Protein AF-A0A3C1KM25-F1 (afdb_monomer)

Foldseek 3Di:
DFWKKAACDDDVVVPHHQGFIWGFDADPVRQTWTWGDDVPGTDTDHPVPGDDMDTPPDDQLVSCVPAADQEDEAEDDADADLPLALVSVVSRVVSHDHYYHYHYDPVNVVVSDVHHDDDDDCVVVVVVVD

Organism: NCBI:txid287487

Secondary structure (DSSP, 8-state):
--EEEEE-S-BGGGTB-TT-EEEEEE-TT--EEEEEEETTEEEEE-GGG--SEEE-SS--GGGGTT--EEEEEEEPPSS--TT--HHHHHHHHTTEEEEEEEE--HHHHHHHHH-------SHHHHTT--

Nearest PDB structures (foldseek):
  8b1t-assembly1_D  TM=8.997E-01  e=4.710E-14  Escherichia coli
  6t2v-assembly1_D  TM=9.126E-01  e=2.377E-12  Escherichia coli
  5mbv-assembly1_D  TM=8.700E-01  e=5.560E-12  Escherichia coli
  3e1s-assembly1_A  TM=6.830E-01  e=1.146E-07  Deinococcus radiodurans
  3gpl-assembly2_B  TM=6.775E-01  e=1.489E-07  Deinococcus radiodurans R1 = ATCC 13939 = DSM 20539

Sequence (130 aa):
RGKPIMITRNHHDLGLYNGDVGLLWPDDDGQLLAWFPVAGGFRPMAPGRLPEHELVYAMTIHKTQGSEFDRVALMLPEQASAGMTRELLYTAITRARDALEVVASESVWSAAVAQRVQRDSGLATLLQLE

pLDDT: mean 92.73, std 5.74, range [52.94, 98.31]

Solvent-accessible surface area (backbone atoms only — not comparable to full-atom values): 7835 Å² total; per-residue (Å²): 116,80,46,42,33,26,28,71,41,70,36,74,96,75,74,42,44,57,58,44,59,29,37,30,39,55,52,98,88,62,54,66,24,33,35,30,77,48,97,94,52,67,48,74,37,56,64,92,73,58,66,57,63,45,78,49,92,70,79,57,66,78,67,42,70,95,51,74,36,60,64,39,78,47,79,53,62,93,62,74,51,96,80,47,20,32,65,55,51,51,52,51,58,69,24,28,73,76,39,76,47,80,50,63,50,72,67,34,51,53,50,19,60,71,32,71,84,83,78,94,64,68,60,70,61,56,70,70,76,112

Structure (mmCIF, N/CA/C/O backbone):
data_AF-A0A3C1KM25-F1
#
_entry.id   AF-A0A3C1KM25-F1
#
loop_
_atom_site.group_PDB
_atom_site.id
_atom_site.type_symbol
_atom_site.label_atom_id
_atom_site.label_alt_id
_atom_site.label_comp_id
_atom_site.label_asym_id
_atom_site.label_entity_id
_atom_site.label_seq_id
_atom_site.pdbx_PDB_ins_code
_atom_site.Cartn_x
_atom_site.Cartn_y
_atom_site.Cartn_z
_atom_site.occupancy
_atom_site.B_iso_or_equiv
_atom_site.auth_seq_id
_atom_site.auth_comp_id
_atom_site.auth_asym_id
_atom_site.auth_atom_id
_atom_site.pdbx_PDB_model_num
ATOM 1 N N . ARG A 1 1 ? 13.019 -13.483 -10.994 1.00 87.38 1 ARG A N 1
ATOM 2 C CA . ARG A 1 1 ? 11.864 -13.252 -11.890 1.00 87.38 1 ARG A CA 1
ATOM 3 C C . ARG A 1 1 ? 10.589 -13.211 -11.058 1.00 87.38 1 ARG A C 1
ATOM 5 O O . ARG A 1 1 ? 10.506 -13.984 -10.112 1.00 87.38 1 ARG A O 1
ATOM 12 N N . GLY A 1 2 ? 9.653 -12.321 -11.389 1.00 91.69 2 GLY A N 1
ATOM 13 C CA . GLY A 1 2 ? 8.329 -12.224 -10.762 1.00 91.69 2 GLY A CA 1
ATOM 14 C C . GLY A 1 2 ? 8.314 -11.593 -9.369 1.00 91.69 2 GLY A C 1
ATOM 15 O O . GLY A 1 2 ? 7.321 -11.714 -8.669 1.00 91.69 2 GLY A O 1
ATOM 16 N N . LYS A 1 3 ? 9.412 -10.956 -8.946 1.00 95.38 3 LYS A N 1
ATOM 17 C CA . LYS A 1 3 ? 9.511 -10.363 -7.609 1.00 95.38 3 LYS A CA 1
ATOM 18 C C . LYS A 1 3 ? 9.053 -8.900 -7.669 1.00 95.38 3 LYS A C 1
ATOM 20 O O . LYS A 1 3 ? 9.709 -8.138 -8.385 1.00 95.38 3 LYS A O 1
ATOM 25 N N . PRO A 1 4 ? 7.979 -8.506 -6.965 1.00 95.50 4 PRO A N 1
ATOM 26 C CA . PRO A 1 4 ? 7.619 -7.106 -6.822 1.00 95.50 4 PRO A CA 1
ATOM 27 C C . PRO A 1 4 ? 8.616 -6.426 -5.884 1.00 95.50 4 PRO A C 1
ATOM 29 O O . PRO A 1 4 ? 9.011 -6.998 -4.861 1.00 95.50 4 PRO A O 1
ATOM 32 N N . ILE A 1 5 ? 9.024 -5.214 -6.238 1.00 95.56 5 ILE A N 1
ATOM 33 C CA . ILE A 1 5 ? 9.910 -4.374 -5.436 1.00 95.56 5 ILE A CA 1
ATOM 34 C C . ILE A 1 5 ? 9.267 -3.014 -5.194 1.00 95.56 5 ILE A C 1
ATOM 36 O O . ILE A 1 5 ? 8.547 -2.516 -6.056 1.00 95.56 5 ILE A O 1
ATOM 40 N N . MET A 1 6 ? 9.547 -2.415 -4.043 1.00 93.56 6 MET A N 1
ATOM 41 C CA . MET A 1 6 ? 9.167 -1.042 -3.725 1.00 93.56 6 MET A CA 1
ATOM 42 C C . MET A 1 6 ? 10.415 -0.230 -3.422 1.00 93.56 6 MET A C 1
ATOM 44 O O . MET A 1 6 ? 11.288 -0.690 -2.683 1.00 93.56 6 MET A O 1
ATOM 48 N N . ILE A 1 7 ? 10.487 0.979 -3.964 1.00 93.81 7 ILE A N 1
ATOM 49 C CA . ILE A 1 7 ? 11.534 1.936 -3.623 1.00 93.81 7 ILE A CA 1
ATOM 50 C C . ILE A 1 7 ? 11.270 2.495 -2.224 1.00 93.81 7 ILE A C 1
ATOM 52 O O . ILE A 1 7 ? 10.170 2.964 -1.941 1.00 93.81 7 ILE A O 1
ATOM 56 N N . THR A 1 8 ? 12.277 2.468 -1.352 1.00 91.38 8 THR A N 1
ATOM 57 C CA . THR A 1 8 ? 12.169 2.957 0.036 1.00 91.38 8 THR A CA 1
ATOM 58 C C . THR A 1 8 ? 12.800 4.334 0.228 1.00 91.38 8 THR A C 1
ATOM 60 O O . THR A 1 8 ? 12.631 4.960 1.277 1.00 91.38 8 THR A O 1
ATOM 63 N N . ARG A 1 9 ? 13.506 4.843 -0.790 1.00 89.69 9 ARG A N 1
ATOM 64 C CA . ARG A 1 9 ? 14.169 6.148 -0.757 1.00 89.69 9 ARG A CA 1
ATOM 65 C C . ARG A 1 9 ? 14.096 6.857 -2.106 1.00 89.69 9 ARG A C 1
ATOM 67 O O . ARG A 1 9 ? 14.439 6.284 -3.134 1.00 89.69 9 ARG A O 1
ATOM 74 N N . ASN A 1 10 ? 13.719 8.136 -2.074 1.00 90.50 10 ASN A N 1
ATOM 75 C CA . ASN A 1 10 ? 13.679 8.989 -3.262 1.00 90.50 10 ASN A CA 1
ATOM 76 C C . ASN A 1 10 ? 15.042 9.033 -3.965 1.00 90.50 10 ASN A C 1
ATOM 78 O O . ASN A 1 10 ? 16.075 9.248 -3.326 1.00 90.50 10 ASN A O 1
ATOM 82 N N . HIS A 1 11 ? 15.020 8.910 -5.288 1.00 92.94 11 HIS A N 1
ATOM 83 C CA . HIS A 1 11 ? 16.172 9.082 -6.158 1.00 92.94 11 HIS A CA 1
ATOM 84 C C . HIS A 1 11 ? 15.775 9.914 -7.384 1.00 92.94 11 HIS A C 1
ATOM 86 O O . HIS A 1 11 ? 15.371 9.394 -8.427 1.00 92.94 11 HIS A O 1
ATOM 92 N N . HIS A 1 12 ? 15.915 11.232 -7.254 1.00 90.94 12 HIS A N 1
ATOM 93 C CA . HIS A 1 12 ? 15.411 12.210 -8.221 1.00 90.94 12 HIS A CA 1
ATOM 94 C C . HIS A 1 12 ? 15.995 12.047 -9.629 1.00 90.94 12 HIS A C 1
ATOM 96 O O . HIS A 1 12 ? 15.237 12.097 -10.592 1.00 90.94 12 HIS A O 1
ATOM 102 N N . ASP A 1 13 ? 17.290 11.744 -9.762 1.00 92.81 13 ASP A N 1
ATOM 103 C CA . ASP A 1 13 ? 17.933 11.583 -11.081 1.00 92.81 13 ASP A CA 1
ATOM 104 C C . ASP A 1 13 ? 17.361 10.414 -11.895 1.00 92.81 13 ASP A C 1
ATOM 106 O O . ASP A 1 13 ? 17.441 10.388 -13.121 1.00 92.81 13 ASP A O 1
ATOM 110 N N . LEU A 1 14 ? 16.780 9.428 -11.206 1.00 90.38 14 LEU A N 1
ATOM 111 C CA . LEU A 1 14 ? 16.141 8.270 -11.824 1.00 90.38 14 LEU A CA 1
ATOM 112 C C . LEU A 1 14 ? 14.625 8.471 -11.941 1.00 90.38 14 LEU A C 1
ATOM 114 O O . LEU A 1 14 ? 13.947 7.649 -12.556 1.00 90.38 14 LEU A O 1
ATOM 118 N N . GLY A 1 15 ? 14.081 9.558 -11.384 1.00 91.81 15 GLY A N 1
ATOM 119 C CA . GLY A 1 15 ? 12.643 9.779 -11.263 1.00 91.81 15 GLY A CA 1
ATOM 120 C C . GLY A 1 15 ? 11.965 8.607 -10.561 1.00 91.81 15 GLY A C 1
ATOM 121 O O . GLY A 1 15 ? 10.997 8.073 -11.096 1.00 91.81 15 GLY A O 1
ATOM 122 N N . LEU A 1 16 ? 12.560 8.138 -9.461 1.00 92.25 16 LEU A N 1
ATOM 123 C CA . LEU A 1 16 ? 12.005 7.109 -8.587 1.00 92.25 16 LEU A CA 1
ATOM 124 C C . LEU A 1 16 ? 11.762 7.708 -7.205 1.00 92.25 16 LEU A C 1
ATOM 126 O O . LEU A 1 16 ? 12.635 8.385 -6.651 1.00 92.25 16 LEU A O 1
ATOM 130 N N . TYR A 1 17 ? 10.595 7.436 -6.645 1.00 89.88 17 TYR A N 1
ATOM 131 C CA . TYR A 1 17 ? 10.135 7.987 -5.379 1.00 89.88 17 TYR A CA 1
ATOM 132 C C . TYR A 1 17 ? 9.818 6.874 -4.386 1.00 89.88 17 TYR A C 1
ATOM 134 O O . TYR A 1 17 ? 9.534 5.737 -4.751 1.00 89.88 17 TYR A O 1
ATOM 142 N N . ASN A 1 18 ? 9.896 7.203 -3.101 1.00 89.38 18 ASN A N 1
ATOM 143 C CA . ASN A 1 18 ? 9.506 6.309 -2.025 1.00 89.38 18 ASN A CA 1
ATOM 144 C C . ASN A 1 18 ? 8.034 5.905 -2.203 1.00 89.38 18 ASN A C 1
ATOM 146 O O . ASN A 1 18 ? 7.167 6.776 -2.278 1.00 89.38 18 ASN A O 1
ATOM 150 N N . GLY A 1 19 ? 7.783 4.600 -2.284 1.00 86.81 19 GLY A N 1
ATOM 151 C CA . GLY A 1 19 ? 6.472 4.027 -2.589 1.00 86.81 19 GLY A CA 1
ATOM 152 C C . GLY A 1 19 ? 6.304 3.551 -4.035 1.00 86.81 19 GLY A C 1
ATOM 153 O O . GLY A 1 19 ? 5.375 2.791 -4.298 1.00 86.81 19 GLY A O 1
ATOM 154 N N . ASP A 1 20 ? 7.204 3.906 -4.962 1.00 90.12 20 ASP A N 1
ATOM 155 C CA . ASP A 1 20 ? 7.127 3.412 -6.341 1.00 90.12 20 ASP A CA 1
ATOM 156 C C . ASP A 1 20 ? 7.304 1.890 -6.379 1.00 90.12 20 ASP A C 1
ATOM 158 O O . ASP A 1 20 ? 8.304 1.348 -5.894 1.00 90.12 20 ASP A O 1
ATOM 162 N N . VAL A 1 21 ? 6.339 1.205 -6.996 1.00 92.31 21 VAL A N 1
ATOM 163 C CA . VAL A 1 21 ? 6.326 -0.254 -7.137 1.00 92.31 21 VAL A CA 1
ATOM 164 C C . VAL A 1 21 ? 6.758 -0.653 -8.545 1.00 92.31 21 VAL A C 1
ATOM 166 O O . VAL A 1 21 ? 6.243 -0.146 -9.542 1.00 92.31 21 VAL A O 1
ATOM 169 N N . GLY A 1 22 ? 7.690 -1.600 -8.625 1.00 94.12 22 GLY A N 1
ATOM 170 C CA . GLY A 1 22 ? 8.154 -2.201 -9.871 1.00 94.12 22 GLY A CA 1
ATOM 171 C C . GLY A 1 22 ? 8.173 -3.727 -9.816 1.00 94.12 22 GLY A C 1
ATOM 172 O O . GLY A 1 22 ? 8.036 -4.336 -8.753 1.00 94.12 22 GLY A O 1
ATOM 173 N N . LEU A 1 23 ? 8.370 -4.363 -10.971 1.00 96.56 23 LEU A N 1
ATOM 174 C CA . LEU A 1 23 ? 8.457 -5.820 -11.097 1.00 96.56 23 LEU A CA 1
ATOM 175 C C . LEU A 1 23 ? 9.810 -6.240 -11.672 1.00 96.56 23 LEU A C 1
ATOM 177 O O . LEU A 1 23 ? 10.213 -5.773 -12.733 1.00 96.56 23 LEU A O 1
ATOM 181 N N . LEU A 1 24 ? 10.495 -7.173 -11.009 1.00 97.31 24 LEU A N 1
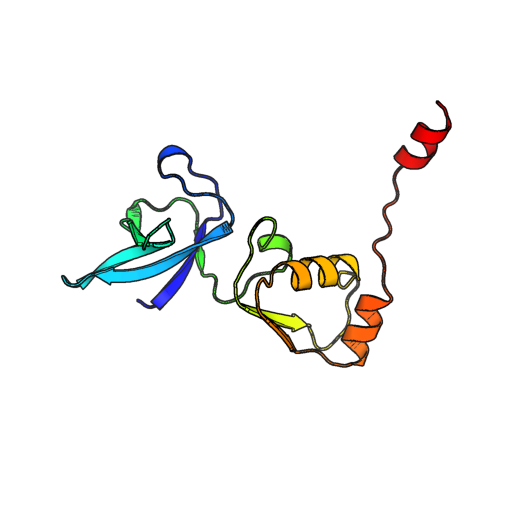ATOM 182 C CA . LEU A 1 24 ? 11.702 -7.795 -11.553 1.00 97.31 24 LEU A CA 1
ATOM 183 C C . LEU A 1 24 ? 11.341 -8.883 -12.568 1.00 97.31 24 LEU A C 1
ATOM 185 O O . LEU A 1 24 ? 10.915 -9.986 -12.190 1.00 97.31 24 LEU A O 1
ATOM 189 N N . TRP A 1 25 ? 11.572 -8.612 -13.848 1.00 97.25 25 TRP A N 1
ATOM 190 C CA . TRP A 1 25 ? 11.198 -9.486 -14.957 1.00 97.25 25 TRP A CA 1
ATOM 191 C C . TRP A 1 25 ? 12.263 -9.474 -16.068 1.00 97.25 25 TRP A C 1
ATOM 193 O O . TRP A 1 25 ? 12.813 -8.409 -16.347 1.00 97.25 25 TRP A O 1
ATOM 203 N N . PRO A 1 26 ? 12.613 -10.634 -16.657 1.00 96.69 26 PRO A N 1
ATOM 204 C CA . PRO A 1 26 ? 13.531 -10.667 -17.789 1.00 96.69 26 PRO A CA 1
ATOM 205 C C . PRO A 1 26 ? 12.899 -10.026 -19.027 1.00 96.69 26 PRO A C 1
ATOM 207 O O . PRO A 1 26 ? 11.698 -10.190 -19.239 1.00 96.69 26 PRO A O 1
ATOM 210 N N . ASP A 1 27 ? 13.689 -9.315 -19.820 1.00 95.69 27 ASP A N 1
ATOM 211 C CA . ASP A 1 27 ? 13.294 -8.918 -21.173 1.00 95.69 27 ASP A CA 1
ATOM 212 C C . ASP A 1 27 ? 13.330 -10.108 -22.152 1.00 95.69 27 ASP A C 1
ATOM 214 O O . ASP A 1 27 ? 13.534 -11.261 -21.751 1.00 95.69 27 ASP A O 1
ATOM 218 N N . ASP A 1 28 ? 13.105 -9.823 -23.435 1.00 95.56 28 ASP A N 1
ATOM 219 C CA . ASP A 1 28 ? 13.056 -10.827 -24.501 1.00 95.56 28 ASP A CA 1
ATOM 220 C C . ASP A 1 28 ? 14.407 -11.540 -24.712 1.00 95.56 28 ASP A C 1
ATOM 222 O O . ASP A 1 28 ? 14.429 -12.708 -25.103 1.00 95.56 28 ASP A O 1
ATOM 226 N N . ASP A 1 29 ? 15.521 -10.884 -24.367 1.00 96.00 29 ASP A N 1
ATOM 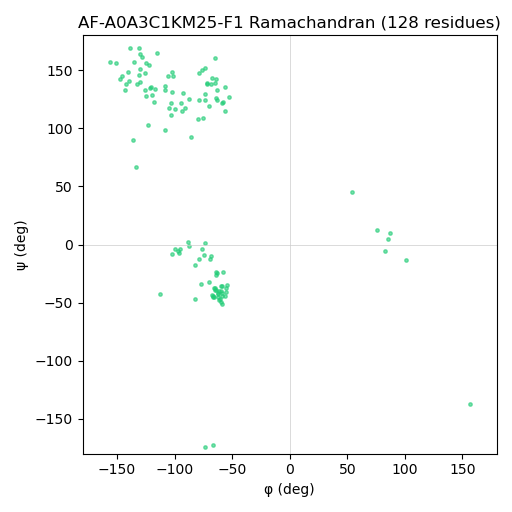227 C CA . ASP A 1 29 ? 16.881 -11.438 -24.420 1.00 96.00 29 ASP A CA 1
ATOM 228 C C . ASP A 1 29 ? 17.268 -12.191 -23.127 1.00 96.00 29 ASP A C 1
ATOM 230 O O . ASP A 1 29 ? 18.356 -12.765 -23.014 1.00 96.00 29 ASP A O 1
ATOM 234 N N . GLY A 1 30 ? 16.376 -12.227 -22.132 1.00 94.69 30 GLY A N 1
ATOM 235 C CA . GLY A 1 30 ? 16.581 -12.908 -20.855 1.00 94.69 30 GLY A CA 1
ATOM 236 C C . GLY A 1 30 ? 17.314 -12.075 -19.797 1.00 94.69 30 GLY A C 1
ATOM 237 O O . GLY A 1 30 ? 17.582 -12.584 -18.699 1.00 94.69 30 GLY A O 1
ATOM 238 N N . GLN A 1 31 ? 17.617 -10.804 -20.067 1.00 95.88 31 GLN A N 1
ATOM 239 C CA . GLN A 1 31 ? 18.253 -9.904 -19.113 1.00 95.88 31 GLN A CA 1
ATOM 240 C C . GLN A 1 31 ? 17.251 -9.472 -18.039 1.00 95.88 31 GLN A C 1
ATOM 242 O O . GLN A 1 31 ? 16.195 -8.915 -18.318 1.00 95.88 31 GLN A O 1
ATOM 247 N N . LEU A 1 32 ? 17.587 -9.705 -16.765 1.00 96.38 32 LEU A N 1
ATOM 248 C CA . LEU A 1 32 ? 16.724 -9.308 -15.653 1.00 96.38 32 LEU A CA 1
ATOM 249 C C . LEU A 1 32 ? 16.700 -7.783 -15.493 1.00 96.38 32 LEU A C 1
ATOM 251 O O . LEU A 1 32 ? 17.722 -7.181 -15.159 1.00 96.38 32 LEU A O 1
ATOM 255 N N . LEU A 1 33 ? 15.514 -7.190 -15.629 1.00 97.69 33 LEU A N 1
ATOM 256 C CA . LEU A 1 33 ? 15.272 -5.759 -15.460 1.00 97.69 33 LEU A CA 1
ATOM 257 C C . LEU A 1 33 ? 14.175 -5.514 -14.416 1.00 97.69 33 LEU A C 1
ATOM 259 O O . LEU A 1 33 ? 13.344 -6.379 -14.132 1.00 97.69 33 LEU A O 1
ATOM 263 N N . ALA A 1 34 ? 14.194 -4.330 -13.816 1.00 97.31 34 ALA A N 1
ATOM 264 C CA . ALA A 1 34 ? 13.115 -3.800 -12.999 1.00 97.31 34 ALA A CA 1
ATOM 265 C C . ALA A 1 34 ? 12.212 -2.921 -13.861 1.00 97.31 34 ALA A C 1
ATOM 267 O O . ALA A 1 34 ? 12.677 -1.943 -14.441 1.00 97.31 34 ALA A O 1
ATOM 268 N N . TRP A 1 35 ? 10.934 -3.269 -13.936 1.00 97.12 35 TRP A N 1
ATOM 269 C CA . TRP A 1 35 ? 9.945 -2.581 -14.757 1.00 97.12 35 TRP A CA 1
ATOM 270 C C . TRP A 1 35 ? 9.051 -1.724 -13.871 1.00 97.12 35 TRP A C 1
ATOM 272 O O . TRP A 1 35 ? 8.344 -2.261 -13.017 1.00 97.12 35 TRP A O 1
ATOM 282 N N . PHE A 1 36 ? 9.082 -0.408 -14.078 1.00 95.06 36 PHE A N 1
ATOM 283 C CA . PHE A 1 36 ? 8.230 0.550 -13.368 1.00 95.06 36 PHE A CA 1
ATOM 284 C C . PHE A 1 36 ? 7.154 1.104 -14.302 1.00 95.06 36 PHE A C 1
ATOM 286 O O . PHE A 1 36 ? 7.481 1.433 -15.446 1.00 95.06 36 PHE A O 1
ATOM 293 N N . PRO A 1 37 ? 5.894 1.224 -13.855 1.00 91.50 37 PRO A N 1
ATOM 294 C CA . PRO A 1 37 ? 4.833 1.800 -14.670 1.00 91.50 37 PRO A CA 1
ATOM 295 C C . PRO A 1 37 ? 5.114 3.280 -14.961 1.00 91.50 37 PRO A C 1
ATOM 297 O O . PRO A 1 37 ? 5.549 4.033 -14.092 1.00 91.50 37 PRO A O 1
ATOM 300 N N . VAL A 1 38 ? 4.854 3.696 -16.196 1.00 90.31 38 VAL A N 1
ATOM 301 C CA . VAL A 1 38 ? 4.910 5.091 -16.654 1.00 90.31 38 VAL A CA 1
ATOM 302 C C . VAL A 1 38 ? 3.718 5.364 -17.571 1.00 90.31 38 VAL A C 1
ATOM 304 O O . VAL A 1 38 ? 3.027 4.440 -18.003 1.00 90.31 38 VAL A O 1
ATOM 307 N N . ALA A 1 39 ? 3.471 6.632 -17.903 1.00 88.56 39 ALA A N 1
ATOM 308 C CA . ALA A 1 39 ? 2.450 6.973 -18.888 1.00 88.56 39 ALA A CA 1
ATOM 309 C C . ALA A 1 39 ? 2.736 6.246 -20.218 1.00 88.56 39 ALA A C 1
ATOM 311 O O . ALA A 1 39 ? 3.756 6.491 -20.859 1.00 88.56 39 ALA A O 1
ATOM 312 N N . GLY A 1 40 ? 1.840 5.337 -20.612 1.00 89.38 40 GLY A N 1
ATOM 313 C CA . GLY A 1 40 ? 1.940 4.590 -21.869 1.00 89.38 40 GLY A CA 1
ATOM 314 C C . GLY A 1 40 ? 2.756 3.293 -21.826 1.00 89.38 40 GLY A C 1
ATOM 315 O O . GLY A 1 40 ? 3.005 2.730 -22.889 1.00 89.38 40 GLY A O 1
ATOM 316 N N . GLY A 1 41 ? 3.159 2.786 -20.653 1.00 93.50 41 GLY A N 1
ATOM 317 C CA . GLY A 1 41 ? 3.799 1.468 -20.563 1.00 93.50 41 GLY A CA 1
ATOM 318 C C . GLY A 1 41 ? 4.680 1.282 -19.334 1.00 93.50 41 GLY A C 1
ATOM 319 O O . GLY A 1 41 ? 4.315 1.667 -18.225 1.00 93.50 41 GLY A O 1
ATOM 320 N N . PHE A 1 42 ? 5.853 0.680 -19.540 1.00 94.88 42 PHE A N 1
ATOM 321 C CA . PHE A 1 42 ? 6.813 0.388 -18.480 1.00 94.88 42 PHE A CA 1
ATOM 322 C C . PHE A 1 42 ? 8.209 0.881 -18.849 1.00 94.88 42 PHE A C 1
ATOM 324 O O . PHE A 1 42 ? 8.661 0.727 -19.983 1.00 94.88 42 PHE A O 1
ATOM 331 N N . ARG A 1 43 ? 8.910 1.444 -17.866 1.00 95.12 43 ARG A N 1
ATOM 332 C CA . ARG A 1 43 ? 10.305 1.869 -17.980 1.00 95.12 43 ARG A CA 1
ATOM 333 C C . ARG A 1 43 ? 11.212 0.801 -17.356 1.00 95.12 43 ARG A C 1
ATOM 335 O O . ARG A 1 43 ? 11.102 0.581 -16.146 1.00 95.12 43 ARG A O 1
ATOM 342 N N . PRO A 1 44 ? 12.100 0.155 -18.133 1.00 96.38 44 PRO A N 1
ATOM 343 C CA . PRO A 1 44 ? 13.049 -0.806 -17.594 1.00 96.38 44 PRO A CA 1
ATOM 344 C C . PRO A 1 44 ? 14.240 -0.116 -16.920 1.00 96.38 44 PRO A C 1
ATOM 346 O O . PRO A 1 44 ? 14.721 0.929 -17.363 1.00 96.38 44 PRO A O 1
ATOM 349 N N . MET A 1 45 ? 14.772 -0.749 -15.879 1.00 95.56 45 MET A N 1
ATOM 350 C CA . MET A 1 45 ? 16.018 -0.373 -15.220 1.00 95.56 45 MET A CA 1
ATOM 351 C C . MET A 1 45 ? 16.845 -1.602 -14.857 1.00 95.56 45 MET A C 1
ATOM 353 O O . MET A 1 45 ? 16.325 -2.604 -14.373 1.00 95.56 45 MET A O 1
ATOM 357 N N . ALA A 1 46 ? 18.163 -1.501 -15.025 1.00 95.31 46 ALA A N 1
ATOM 358 C CA . ALA A 1 46 ? 19.079 -2.522 -14.535 1.00 95.31 46 ALA A CA 1
ATOM 359 C C . ALA A 1 46 ? 19.003 -2.606 -12.995 1.00 95.31 46 ALA A C 1
ATOM 361 O O . ALA A 1 46 ? 19.104 -1.561 -12.343 1.00 95.31 46 ALA A O 1
ATOM 362 N N . PRO A 1 47 ? 18.903 -3.807 -12.390 1.00 94.56 47 PRO A N 1
ATOM 363 C CA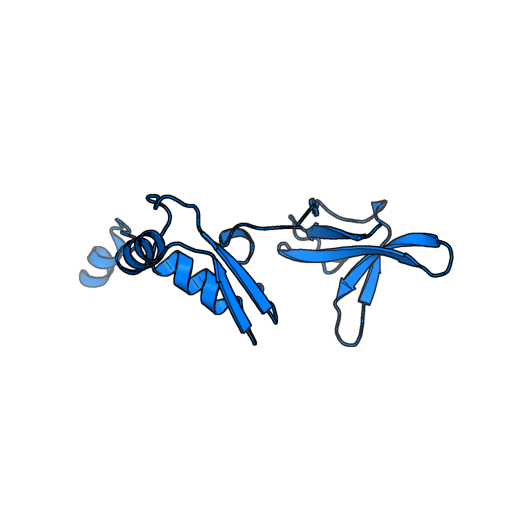 . PRO A 1 47 ? 18.797 -3.956 -10.938 1.00 94.56 47 PRO A CA 1
ATOM 364 C C . PRO A 1 47 ? 19.926 -3.273 -10.155 1.00 94.56 47 PRO A C 1
ATOM 366 O O . PRO A 1 47 ? 19.682 -2.697 -9.102 1.00 94.56 47 PRO A O 1
ATOM 369 N N . GLY A 1 48 ? 21.149 -3.256 -10.699 1.00 94.19 48 GLY A N 1
ATOM 370 C CA . GLY A 1 48 ? 22.298 -2.583 -10.078 1.00 94.19 48 GLY A CA 1
ATOM 371 C C . GLY A 1 48 ? 22.216 -1.051 -10.042 1.00 94.19 48 GLY A C 1
ATOM 372 O O . GLY A 1 48 ? 23.044 -0.424 -9.393 1.00 94.19 48 GLY A O 1
ATOM 373 N N . ARG A 1 49 ? 21.245 -0.438 -10.733 1.00 94.00 49 ARG A N 1
ATOM 374 C CA . ARG A 1 49 ? 20.987 1.013 -10.705 1.00 94.00 49 ARG A CA 1
ATOM 375 C C . ARG A 1 49 ? 19.841 1.396 -9.773 1.00 94.00 49 ARG A C 1
ATOM 377 O O . ARG A 1 49 ? 19.533 2.579 -9.669 1.00 94.00 49 ARG A O 1
ATOM 384 N N . LEU A 1 50 ? 19.162 0.424 -9.169 1.00 94.62 50 LEU A N 1
ATOM 385 C CA . LEU A 1 50 ? 18.049 0.716 -8.277 1.00 94.62 50 LEU A CA 1
ATOM 386 C C . LEU A 1 50 ? 18.567 1.400 -7.005 1.00 94.62 50 LEU A C 1
ATOM 388 O O . LEU A 1 50 ? 19.579 0.955 -6.457 1.00 94.62 50 LEU A O 1
ATOM 392 N N . PRO A 1 51 ? 17.876 2.441 -6.509 1.00 94.00 51 PRO A N 1
ATOM 393 C CA . PRO A 1 51 ? 18.124 2.959 -5.170 1.00 94.00 51 PRO A CA 1
ATOM 394 C C . PRO A 1 51 ? 17.710 1.923 -4.113 1.00 94.00 51 PRO A C 1
ATOM 396 O O . PRO A 1 51 ? 17.371 0.782 -4.428 1.00 94.00 51 PRO A O 1
ATOM 399 N N . GLU A 1 52 ? 17.736 2.316 -2.842 1.00 94.88 52 GLU A N 1
ATOM 400 C CA . GLU A 1 52 ? 17.261 1.470 -1.748 1.00 94.88 52 GLU A CA 1
ATOM 401 C C . GLU A 1 52 ? 15.830 0.970 -2.018 1.00 94.88 52 GLU A C 1
ATOM 403 O O . GLU A 1 52 ? 14.934 1.751 -2.358 1.00 94.88 52 GLU A O 1
ATOM 408 N N . HIS A 1 53 ? 15.648 -0.349 -1.937 1.00 94.62 53 HIS A N 1
ATOM 409 C CA . HIS A 1 53 ? 14.400 -1.019 -2.274 1.00 94.62 53 HIS A CA 1
ATOM 410 C C . HIS A 1 53 ? 14.223 -2.309 -1.472 1.00 94.62 53 HIS A C 1
ATOM 412 O O . HIS A 1 53 ? 15.192 -2.941 -1.045 1.00 94.62 53 HIS A O 1
ATOM 418 N N . GLU A 1 54 ? 12.972 -2.726 -1.312 1.00 94.69 54 GLU A N 1
ATOM 419 C CA . GLU A 1 54 ? 12.591 -3.962 -0.627 1.00 94.69 54 GLU A CA 1
ATOM 420 C C . GLU A 1 54 ? 11.617 -4.790 -1.474 1.00 94.69 54 GLU A C 1
ATOM 422 O O . GLU A 1 54 ? 11.015 -4.288 -2.423 1.00 94.69 54 GLU A O 1
ATOM 427 N N . LEU A 1 55 ? 11.450 -6.071 -1.135 1.00 95.31 55 LEU A N 1
ATOM 428 C CA . LEU A 1 55 ? 10.388 -6.896 -1.716 1.00 95.31 55 LEU A CA 1
ATOM 429 C C . LEU A 1 55 ? 9.025 -6.468 -1.168 1.00 95.31 55 LEU A C 1
ATOM 431 O O . LEU A 1 55 ? 8.892 -6.263 0.036 1.00 95.31 55 LEU A O 1
ATOM 435 N N . VAL A 1 56 ? 8.008 -6.412 -2.032 1.00 93.62 56 VAL A N 1
ATOM 436 C CA . VAL A 1 56 ? 6.689 -5.864 -1.670 1.00 93.62 56 VAL A CA 1
ATOM 437 C C . VAL A 1 56 ? 5.521 -6.754 -2.121 1.00 93.62 56 VAL A C 1
ATOM 439 O O . VAL A 1 56 ? 4.720 -6.413 -2.980 1.00 93.62 56 VAL A O 1
ATOM 442 N N . TYR A 1 57 ? 5.400 -7.949 -1.542 1.00 92.94 57 TYR A N 1
ATOM 443 C CA . TYR A 1 57 ? 4.202 -8.782 -1.767 1.00 92.94 57 TYR A CA 1
ATOM 444 C C . TYR A 1 57 ? 2.998 -8.300 -0.958 1.00 92.94 57 TYR A C 1
ATOM 446 O O . TYR A 1 57 ? 1.859 -8.393 -1.401 1.00 92.94 57 TYR A O 1
ATOM 454 N N . ALA A 1 58 ? 3.275 -7.785 0.234 1.00 92.88 58 ALA A N 1
ATOM 455 C CA . ALA A 1 58 ? 2.323 -7.146 1.116 1.00 92.88 58 ALA A CA 1
ATOM 456 C C . ALA A 1 58 ? 3.026 -5.950 1.752 1.00 92.88 58 ALA A C 1
ATOM 458 O O . ALA A 1 58 ? 4.238 -5.979 1.980 1.00 92.88 58 ALA A O 1
ATOM 459 N N . MET A 1 59 ? 2.268 -4.902 2.043 1.00 91.25 59 MET A N 1
ATOM 460 C CA . MET A 1 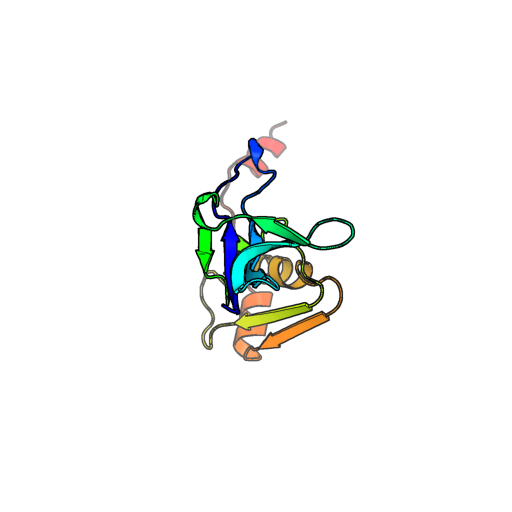59 ? 2.786 -3.706 2.689 1.00 91.25 59 MET A CA 1
ATOM 461 C C . MET A 1 59 ? 1.845 -3.253 3.792 1.00 91.25 59 MET A C 1
ATOM 463 O O . MET A 1 59 ? 0.658 -3.577 3.802 1.00 91.25 59 MET A O 1
ATOM 467 N N . THR A 1 60 ? 2.387 -2.505 4.745 1.00 92.06 60 THR A N 1
ATOM 468 C CA . THR A 1 60 ? 1.568 -1.887 5.782 1.00 92.06 60 THR A CA 1
ATOM 469 C C . THR A 1 60 ? 0.796 -0.714 5.189 1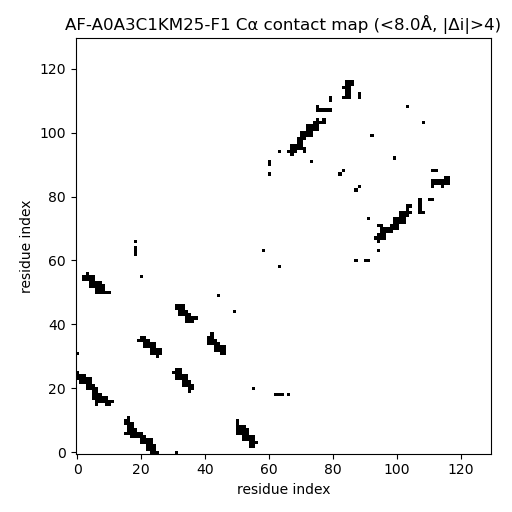.00 92.06 60 THR A C 1
ATOM 471 O O . THR A 1 60 ? 1.272 -0.049 4.271 1.00 92.06 60 THR A O 1
ATOM 474 N N . ILE A 1 61 ? -0.366 -0.398 5.761 1.00 92.50 61 ILE A N 1
ATOM 475 C CA . ILE A 1 61 ? -1.179 0.753 5.331 1.00 92.50 61 ILE A CA 1
ATOM 476 C C . ILE A 1 61 ? -0.350 2.049 5.375 1.00 92.50 61 ILE A C 1
ATOM 478 O O . ILE A 1 61 ? -0.421 2.860 4.462 1.00 92.50 61 ILE A O 1
ATOM 482 N N . HIS A 1 62 ? 0.531 2.211 6.364 1.00 86.69 62 HIS A N 1
ATOM 483 C CA . HIS A 1 62 ? 1.429 3.368 6.458 1.00 86.69 62 HIS A CA 1
ATOM 484 C C . HIS A 1 62 ? 2.376 3.516 5.256 1.00 86.69 62 HIS A C 1
ATOM 486 O O . HIS A 1 62 ? 2.639 4.634 4.826 1.00 86.69 62 HIS A O 1
ATOM 492 N N . LYS A 1 63 ? 2.860 2.407 4.681 1.00 85.62 63 LYS A N 1
ATOM 493 C CA . LYS A 1 63 ? 3.743 2.427 3.503 1.00 85.62 63 LYS A CA 1
ATOM 494 C C . LYS A 1 63 ? 3.008 2.771 2.198 1.00 85.62 63 LYS A C 1
ATOM 496 O O . LYS A 1 63 ? 3.658 3.042 1.202 1.00 85.62 63 LYS A O 1
ATOM 501 N N . THR A 1 64 ? 1.673 2.823 2.210 1.00 77.94 64 THR A N 1
ATOM 502 C CA . THR A 1 64 ? 0.854 3.202 1.041 1.00 77.94 64 THR A CA 1
ATOM 503 C C . THR A 1 64 ? 0.598 4.710 0.925 1.00 77.94 64 THR A C 1
ATOM 505 O O . THR A 1 64 ? -0.144 5.142 0.041 1.00 77.94 64 THR A O 1
ATOM 508 N N . GLN A 1 65 ? 1.147 5.533 1.826 1.00 74.38 65 GLN A N 1
ATOM 509 C CA . GLN A 1 65 ? 0.825 6.959 1.880 1.00 74.38 65 GLN A CA 1
ATOM 510 C C . GLN A 1 65 ? 1.158 7.658 0.552 1.00 74.38 65 GLN A C 1
ATOM 512 O O . GLN A 1 65 ? 2.295 7.646 0.097 1.00 74.38 65 GLN A O 1
ATOM 517 N N . GLY A 1 66 ? 0.149 8.279 -0.066 1.00 72.56 66 GLY A N 1
ATOM 518 C CA . GLY A 1 66 ? 0.289 8.962 -1.358 1.00 72.56 66 GLY A CA 1
ATOM 519 C C . GLY A 1 66 ? 0.193 8.052 -2.588 1.00 72.56 66 GLY A C 1
ATOM 520 O O . GLY A 1 66 ? 0.128 8.567 -3.697 1.00 72.56 66 GLY A O 1
ATOM 521 N N . SER A 1 67 ? 0.116 6.730 -2.409 1.00 82.06 67 SER A N 1
ATOM 522 C CA . SER A 1 67 ? -0.067 5.756 -3.495 1.00 82.06 67 SER A CA 1
ATOM 523 C C . SER A 1 67 ? -1.509 5.271 -3.581 1.00 82.06 67 SER A C 1
ATOM 525 O O . SER A 1 67 ? -2.160 5.090 -2.558 1.00 82.06 67 SER A O 1
ATOM 527 N N . GLU A 1 68 ? -2.009 5.010 -4.782 1.00 87.88 68 GLU A N 1
ATOM 528 C CA . GLU A 1 68 ? -3.325 4.405 -5.005 1.00 87.88 68 GLU A CA 1
ATOM 529 C C . GLU A 1 68 ? -3.203 3.222 -5.964 1.00 87.88 68 GLU A C 1
ATOM 531 O O . GLU A 1 68 ? -2.352 3.216 -6.860 1.00 87.88 68 GLU A O 1
ATOM 536 N N . PHE A 1 69 ? -4.097 2.251 -5.816 1.00 89.12 69 PHE A N 1
ATOM 537 C CA . PHE A 1 69 ? -4.116 1.014 -6.586 1.00 89.12 69 PHE A CA 1
ATOM 538 C C . PHE A 1 69 ? -5.521 0.768 -7.131 1.00 89.12 69 PHE A C 1
ATOM 540 O O . PHE A 1 69 ? -6.505 1.074 -6.461 1.00 89.12 69 PHE A O 1
ATOM 547 N N . ASP A 1 70 ? -5.630 0.180 -8.323 1.00 91.56 70 ASP A N 1
ATOM 548 C CA . ASP A 1 70 ? -6.937 -0.133 -8.922 1.00 91.56 70 ASP A CA 1
ATOM 549 C C . ASP A 1 70 ? -7.740 -1.065 -8.011 1.00 91.56 70 ASP A C 1
ATOM 551 O O . ASP A 1 70 ? -8.926 -0.857 -7.759 1.00 91.56 70 ASP A O 1
ATOM 555 N N . ARG A 1 71 ? -7.065 -2.067 -7.437 1.00 95.62 71 ARG A N 1
ATOM 556 C CA . ARG A 1 71 ? -7.664 -3.021 -6.504 1.00 95.62 71 ARG A CA 1
ATOM 557 C C . ARG A 1 71 ? -6.794 -3.212 -5.274 1.00 95.62 71 ARG A C 1
ATOM 559 O O . ARG A 1 71 ? -5.578 -3.350 -5.395 1.00 95.62 71 ARG A O 1
ATOM 566 N N . VAL A 1 72 ? -7.423 -3.270 -4.104 1.00 96.25 72 VAL A N 1
ATOM 567 C CA . VAL A 1 72 ? -6.754 -3.502 -2.817 1.00 96.25 72 VAL A CA 1
ATOM 568 C C . VAL A 1 72 ? -7.399 -4.686 -2.107 1.00 96.25 72 VAL A C 1
ATOM 570 O O . VAL A 1 72 ? -8.618 -4.744 -1.978 1.00 96.25 72 VAL A O 1
ATOM 573 N N . ALA A 1 73 ? -6.571 -5.597 -1.599 1.00 97.69 73 ALA A N 1
ATOM 574 C CA . ALA A 1 73 ? -6.973 -6.591 -0.611 1.00 97.69 73 ALA A CA 1
ATOM 575 C C . ALA A 1 73 ? -6.446 -6.153 0.763 1.00 97.69 73 ALA A C 1
ATOM 577 O O . ALA A 1 73 ? -5.236 -6.126 1.000 1.00 97.69 73 ALA A O 1
ATOM 578 N N . LEU A 1 74 ? -7.352 -5.770 1.660 1.00 97.12 74 LEU A N 1
ATOM 579 C CA . LEU A 1 74 ? -7.050 -5.360 3.024 1.00 97.12 74 LEU A CA 1
ATOM 580 C C . LEU A 1 74 ? -7.164 -6.562 3.959 1.00 97.12 74 LEU A C 1
ATOM 582 O O . LEU A 1 74 ? -8.255 -7.075 4.188 1.00 97.12 74 LEU A O 1
ATOM 586 N N . MET A 1 75 ? -6.042 -6.968 4.545 1.00 96.69 75 MET A N 1
ATOM 587 C CA . MET A 1 75 ? -5.998 -8.038 5.537 1.00 96.69 75 MET A CA 1
ATOM 588 C C . MET A 1 75 ? -5.843 -7.454 6.939 1.00 96.69 75 MET A C 1
ATOM 590 O O . MET A 1 75 ? -4.880 -6.733 7.213 1.00 96.69 75 MET A O 1
ATOM 594 N N . LEU A 1 76 ? -6.793 -7.761 7.821 1.00 95.50 76 LEU A N 1
ATOM 595 C CA . LEU A 1 76 ? -6.741 -7.391 9.232 1.00 95.50 76 LEU A CA 1
ATOM 596 C C . LEU A 1 76 ? -6.320 -8.600 10.084 1.00 95.50 76 LEU A C 1
ATOM 598 O O . LEU A 1 76 ? -6.63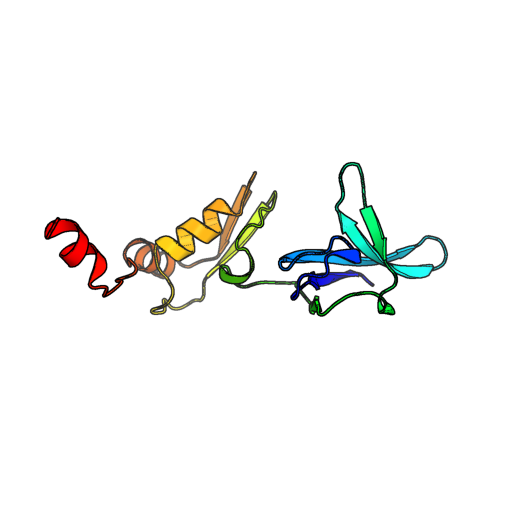3 -9.736 9.727 1.00 95.50 76 LEU A O 1
ATOM 602 N N . PRO A 1 77 ? -5.607 -8.382 11.203 1.00 93.75 77 PRO A N 1
ATOM 603 C CA . PRO A 1 77 ? -5.253 -9.464 12.116 1.00 93.75 77 PRO A CA 1
ATOM 604 C C . PRO A 1 77 ? -6.502 -10.073 12.767 1.00 93.75 77 PRO A C 1
ATOM 606 O O . PRO A 1 77 ? -7.547 -9.435 12.865 1.00 93.75 77 PRO A O 1
ATOM 609 N N . GLU A 1 78 ? -6.373 -11.295 13.285 1.00 92.81 78 GLU A N 1
ATOM 610 C CA . GLU A 1 78 ? -7.468 -11.987 13.985 1.00 92.81 78 GLU A CA 1
ATOM 611 C C . GLU A 1 78 ? -7.902 -11.286 15.281 1.00 92.81 78 GLU A C 1
ATOM 613 O O . GLU A 1 78 ? -9.033 -11.456 15.735 1.00 92.81 78 GLU A O 1
ATOM 618 N N . GLN A 1 79 ? -7.005 -10.497 15.879 1.00 92.19 79 GLN A N 1
ATOM 619 C CA . GLN A 1 79 ? -7.234 -9.772 17.124 1.00 92.19 79 GLN A CA 1
ATOM 620 C C . GLN A 1 79 ? -7.045 -8.272 16.906 1.00 92.19 79 GLN A C 1
ATOM 622 O O . GLN A 1 79 ? -6.059 -7.838 16.307 1.00 92.19 79 GLN A O 1
ATOM 627 N N . ALA A 1 80 ? -7.976 -7.476 17.434 1.00 86.25 80 ALA A N 1
ATOM 628 C CA . ALA A 1 80 ? -7.866 -6.026 17.406 1.00 86.25 80 ALA A CA 1
ATOM 629 C C . ALA A 1 80 ? -6.654 -5.570 18.235 1.00 86.25 80 ALA A C 1
ATOM 631 O O . ALA A 1 80 ? -6.357 -6.123 19.293 1.00 86.25 80 ALA A O 1
ATOM 632 N N . SER A 1 81 ? -5.962 -4.539 17.758 1.00 88.12 81 SER A N 1
ATOM 633 C CA . SER A 1 81 ? -4.812 -3.943 18.442 1.00 88.12 81 SER A CA 1
ATOM 634 C C . SER A 1 81 ? -4.988 -2.435 18.565 1.00 88.12 81 SER A C 1
ATOM 636 O O . SER A 1 81 ? -5.745 -1.831 17.809 1.00 88.12 81 SER A O 1
ATOM 638 N N . ALA A 1 82 ? -4.249 -1.802 19.479 1.00 83.94 82 ALA A N 1
ATOM 639 C CA . ALA A 1 82 ? -4.349 -0.360 19.716 1.00 83.94 82 ALA A CA 1
ATOM 640 C C . ALA A 1 82 ? -4.062 0.497 18.465 1.00 83.94 82 ALA A C 1
ATOM 642 O O . ALA A 1 82 ? -4.539 1.624 18.379 1.00 83.94 82 ALA A O 1
ATOM 643 N N . GLY A 1 83 ? -3.313 -0.028 17.489 1.00 86.00 83 GLY A N 1
ATOM 644 C CA . GLY A 1 83 ? -3.053 0.657 16.221 1.00 86.00 83 GLY A CA 1
ATOM 645 C C . GLY A 1 83 ? -4.203 0.584 15.212 1.00 86.00 83 GLY A C 1
ATOM 646 O O . GLY A 1 83 ? -4.176 1.307 14.221 1.00 86.00 83 GLY A O 1
ATOM 647 N N . MET A 1 84 ? -5.208 -0.267 15.431 1.00 92.88 84 MET A N 1
ATOM 648 C CA . MET A 1 84 ? -6.339 -0.429 14.519 1.00 92.88 84 MET A CA 1
ATOM 649 C C . MET A 1 84 ? -7.417 0.604 14.809 1.00 92.88 84 MET A C 1
ATOM 651 O O . MET A 1 84 ? -8.302 0.397 15.631 1.00 92.88 84 MET A O 1
ATOM 655 N N . THR A 1 85 ? -7.334 1.725 14.108 1.00 96.00 85 THR A N 1
ATOM 656 C CA . THR A 1 85 ? -8.269 2.835 14.266 1.00 96.00 85 THR A CA 1
ATOM 657 C C . THR A 1 85 ? -9.084 3.070 13.005 1.00 96.00 85 THR A C 1
ATOM 659 O O . THR A 1 85 ? -8.730 2.634 11.903 1.00 96.00 85 THR A O 1
ATOM 662 N N . ARG A 1 86 ? -10.161 3.836 13.156 1.00 96.56 86 ARG A N 1
ATOM 663 C CA . ARG A 1 86 ? -11.002 4.299 12.056 1.00 96.56 86 ARG A CA 1
ATOM 664 C C . ARG A 1 86 ? -10.192 5.034 10.998 1.00 96.56 86 ARG A C 1
ATOM 666 O O . ARG A 1 86 ? -10.428 4.838 9.813 1.00 96.56 86 ARG A O 1
ATOM 673 N N . GLU A 1 87 ? -9.244 5.868 11.412 1.00 95.69 87 GLU A N 1
ATOM 674 C CA . GLU A 1 87 ? -8.373 6.630 10.519 1.00 95.69 87 GLU A CA 1
ATOM 675 C C . GLU A 1 87 ? -7.440 5.712 9.715 1.00 95.69 87 GLU A C 1
ATOM 677 O O . GLU A 1 87 ? -7.212 5.951 8.525 1.00 95.69 87 GLU A O 1
ATOM 682 N N . LEU A 1 88 ? -6.943 4.632 10.330 1.00 95.12 88 LEU A N 1
ATOM 683 C CA . LEU A 1 88 ? -6.142 3.629 9.631 1.00 95.12 88 LEU A CA 1
ATOM 684 C C . LEU A 1 88 ? -6.984 2.888 8.580 1.00 95.12 88 LEU A C 1
ATOM 686 O O . LEU A 1 88 ? -6.550 2.754 7.435 1.00 95.12 88 LEU A O 1
ATOM 690 N N . LEU A 1 89 ? -8.205 2.469 8.936 1.00 95.88 89 LEU A N 1
ATOM 691 C CA . LEU A 1 89 ? -9.132 1.835 7.992 1.00 95.88 89 LEU A CA 1
ATOM 692 C C . LEU A 1 89 ? -9.527 2.780 6.856 1.00 95.88 89 LEU A C 1
ATOM 694 O O . LEU A 1 89 ? -9.482 2.389 5.695 1.00 95.88 89 LEU A O 1
ATOM 698 N N . TYR A 1 90 ? -9.858 4.032 7.170 1.00 95.75 90 TYR A N 1
ATOM 699 C CA . TYR A 1 90 ? -10.160 5.059 6.175 1.00 95.75 90 TYR A CA 1
ATOM 700 C C . TYR A 1 90 ? -9.007 5.234 5.181 1.00 95.75 90 TYR A C 1
ATOM 702 O O . TYR A 1 90 ? -9.220 5.277 3.968 1.00 95.75 90 TYR A O 1
ATOM 710 N N . THR A 1 91 ? -7.772 5.275 5.687 1.00 94.94 91 THR A N 1
ATOM 711 C CA . THR A 1 91 ? -6.582 5.360 4.837 1.00 94.94 91 THR A CA 1
ATOM 712 C C . THR A 1 91 ? -6.507 4.157 3.902 1.00 94.94 91 THR A C 1
ATOM 714 O O . THR A 1 91 ? -6.398 4.359 2.699 1.00 94.94 91 THR A O 1
ATOM 717 N N . ALA A 1 92 ? -6.648 2.931 4.421 1.00 94.94 92 ALA A N 1
ATOM 718 C CA . ALA A 1 92 ? -6.632 1.710 3.613 1.00 94.94 92 ALA A CA 1
ATOM 719 C C . ALA A 1 92 ? -7.731 1.680 2.539 1.00 94.94 92 ALA A C 1
ATOM 721 O O . ALA A 1 92 ? -7.450 1.350 1.389 1.00 94.94 92 ALA A O 1
ATOM 722 N N . ILE A 1 93 ? -8.961 2.062 2.900 1.00 95.75 93 ILE A N 1
ATOM 723 C CA . ILE A 1 93 ? -10.112 2.104 1.988 1.00 95.75 93 ILE A CA 1
ATOM 724 C C . ILE A 1 93 ? -9.839 3.074 0.836 1.00 95.75 93 ILE A C 1
ATOM 726 O O . ILE A 1 93 ? -10.010 2.720 -0.325 1.00 95.75 93 ILE A O 1
ATOM 730 N N . THR A 1 94 ? -9.343 4.273 1.143 1.00 95.12 94 THR A N 1
ATOM 731 C CA . THR A 1 94 ? -9.047 5.301 0.131 1.00 95.12 94 THR A CA 1
ATOM 732 C C . THR A 1 94 ? -7.797 5.014 -0.703 1.00 95.12 94 THR A C 1
ATOM 734 O O . THR A 1 94 ? -7.434 5.842 -1.532 1.00 95.12 94 THR A O 1
ATOM 737 N N . ARG A 1 95 ? -7.092 3.891 -0.494 1.00 94.12 95 ARG A N 1
ATOM 738 C CA . ARG A 1 95 ? -6.031 3.453 -1.421 1.00 94.12 95 ARG A CA 1
ATOM 739 C C . ARG A 1 95 ? -6.588 2.706 -2.633 1.00 94.12 95 ARG A C 1
ATOM 741 O O . ARG A 1 95 ? -5.860 2.564 -3.611 1.00 94.12 95 ARG A O 1
ATOM 748 N N . ALA A 1 96 ? -7.827 2.214 -2.572 1.00 95.62 96 ALA A N 1
ATOM 749 C CA . ALA A 1 96 ? -8.480 1.529 -3.681 1.00 95.62 96 ALA A CA 1
ATOM 750 C C . ALA A 1 96 ? -9.187 2.529 -4.605 1.00 95.62 96 ALA A C 1
ATOM 752 O O . ALA A 1 96 ? -10.037 3.288 -4.140 1.00 95.62 96 ALA A O 1
ATOM 753 N N . ARG A 1 97 ? -8.872 2.500 -5.905 1.00 94.94 97 ARG A N 1
ATOM 754 C CA . ARG A 1 97 ? -9.585 3.289 -6.923 1.00 94.94 97 ARG A CA 1
ATOM 755 C C . ARG A 1 97 ? -10.875 2.615 -7.377 1.00 94.94 97 ARG A C 1
ATOM 757 O O . ARG A 1 97 ? -11.912 3.268 -7.398 1.00 94.94 97 ARG A O 1
ATOM 764 N N . ASP A 1 98 ? -10.816 1.317 -7.679 1.00 97.44 98 ASP A N 1
ATOM 765 C CA . ASP A 1 98 ? -11.933 0.606 -8.310 1.00 97.44 98 ASP A CA 1
ATOM 766 C C . ASP A 1 98 ? -12.572 -0.435 -7.387 1.00 97.44 98 ASP A C 1
ATOM 768 O O . ASP A 1 98 ? -13.796 -0.568 -7.361 1.00 97.44 98 ASP A O 1
ATOM 772 N N . ALA A 1 99 ? -11.771 -1.208 -6.643 1.00 98.06 99 ALA A N 1
ATOM 773 C CA . ALA A 1 99 ? -12.295 -2.274 -5.787 1.00 98.06 99 ALA A CA 1
ATOM 774 C C . ALA A 1 99 ? -11.480 -2.499 -4.508 1.00 98.06 99 ALA A C 1
ATOM 776 O O . ALA A 1 99 ? -10.248 -2.487 -4.516 1.00 98.06 99 ALA A O 1
ATOM 777 N N . LEU A 1 100 ? -12.191 -2.797 -3.420 1.00 97.75 100 LEU A N 1
ATOM 778 C CA . LEU A 1 100 ? -11.627 -3.179 -2.131 1.00 97.75 100 LEU A CA 1
ATOM 779 C C . LEU A 1 100 ? -12.207 -4.526 -1.695 1.00 97.75 100 LEU A C 1
ATOM 781 O O . LEU A 1 100 ? -13.424 -4.680 -1.608 1.00 97.75 100 LEU A O 1
ATOM 785 N N . GLU A 1 101 ? -11.333 -5.467 -1.362 1.00 98.31 101 GLU A N 1
ATOM 786 C CA . GLU A 1 101 ? -11.678 -6.702 -0.663 1.00 98.31 101 GLU A CA 1
ATOM 787 C C . GLU A 1 101 ? -11.146 -6.624 0.769 1.00 98.31 101 GLU A C 1
ATOM 789 O O . GLU A 1 101 ? -10.001 -6.227 0.984 1.00 98.31 101 GLU A O 1
ATOM 794 N N . VAL A 1 102 ? -11.970 -6.972 1.759 1.00 97.50 102 VAL A N 1
ATOM 795 C CA . VAL A 1 102 ? -11.587 -6.917 3.175 1.00 97.50 102 VAL A CA 1
ATOM 796 C C . VAL A 1 102 ? -11.638 -8.315 3.769 1.00 97.50 102 VAL A C 1
ATOM 798 O O . VAL A 1 102 ? -12.687 -8.954 3.790 1.00 97.50 102 VAL A O 1
ATOM 801 N N . VAL A 1 103 ? -10.504 -8.756 4.304 1.00 97.38 103 VAL A N 1
ATOM 802 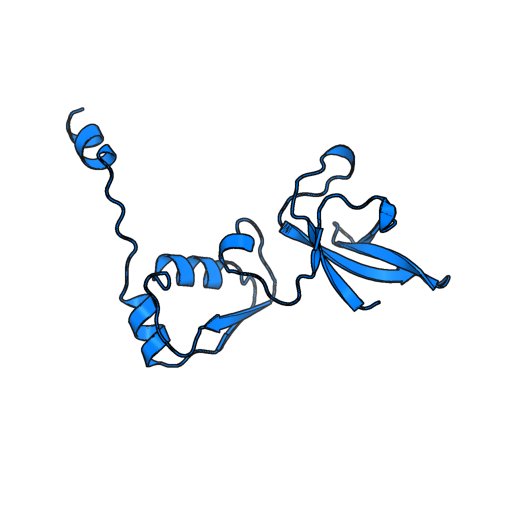C CA . VAL A 1 103 ? -10.350 -10.020 5.022 1.00 97.38 103 VAL A CA 1
ATOM 803 C C . VAL A 1 103 ? -10.180 -9.700 6.502 1.00 97.38 103 VAL A C 1
ATOM 805 O O . VAL A 1 103 ? -9.100 -9.314 6.952 1.00 97.38 103 VAL A O 1
ATOM 808 N N . ALA A 1 104 ? -11.277 -9.808 7.249 1.00 96.44 104 ALA A N 1
ATOM 809 C CA . ALA A 1 104 ? -11.338 -9.514 8.675 1.00 96.44 104 ALA A CA 1
ATOM 810 C C . ALA A 1 104 ? -12.501 -10.259 9.339 1.00 96.44 104 ALA A C 1
ATOM 812 O O . ALA A 1 104 ? -13.496 -10.571 8.685 1.00 96.44 104 ALA A O 1
ATOM 813 N N . SER A 1 105 ? -12.416 -10.481 10.651 1.00 96.94 105 SER A N 1
ATOM 814 C CA . SER A 1 105 ? -13.597 -10.847 11.432 1.00 96.94 105 SER A CA 1
ATOM 815 C C . SER A 1 105 ? -14.480 -9.619 11.672 1.00 96.94 105 SER A C 1
ATOM 817 O O . SER A 1 105 ? -13.996 -8.488 11.784 1.00 96.94 105 SER A O 1
ATOM 819 N N . GLU A 1 106 ? -15.789 -9.839 11.796 1.00 96.06 106 GLU A N 1
ATOM 820 C CA . GLU A 1 106 ? -16.757 -8.769 12.067 1.00 96.06 106 GLU A CA 1
ATOM 821 C C . GLU A 1 106 ? -16.449 -8.029 13.379 1.00 96.06 106 GLU A C 1
ATOM 823 O O . GLU A 1 106 ? -16.592 -6.807 13.461 1.00 96.06 106 GLU A O 1
ATOM 828 N N . SER A 1 107 ? -15.965 -8.752 14.394 1.00 96.31 107 SER A N 1
ATOM 829 C CA . SER A 1 107 ? -15.592 -8.182 15.690 1.00 96.31 107 SER A CA 1
ATOM 830 C C . SER A 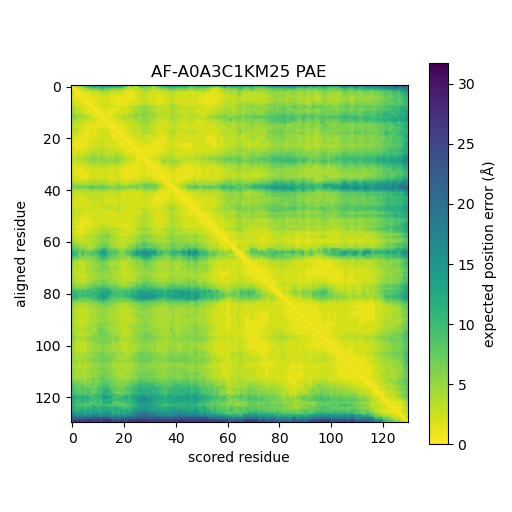1 107 ? -14.389 -7.245 15.582 1.00 96.31 107 SER A C 1
ATOM 832 O O . SER A 1 107 ? -14.428 -6.138 16.119 1.00 96.31 107 SER A O 1
ATOM 834 N N . VAL A 1 108 ? -13.344 -7.645 14.851 1.00 96.50 108 VAL A N 1
ATOM 835 C CA . VAL A 1 108 ? -12.146 -6.821 14.629 1.00 96.50 108 VAL A CA 1
ATOM 836 C C . VAL A 1 108 ? -12.477 -5.588 13.799 1.00 96.50 108 VAL A C 1
ATOM 838 O O . VAL A 1 108 ? -12.053 -4.484 14.146 1.00 96.50 108 VAL A O 1
ATOM 841 N N . TRP A 1 109 ? -13.263 -5.755 12.734 1.00 96.38 109 TRP A N 1
ATOM 842 C CA . TRP A 1 109 ? -13.720 -4.639 11.910 1.00 96.38 109 TRP A CA 1
ATOM 843 C C . TRP A 1 109 ? -14.506 -3.618 12.740 1.00 96.38 109 TRP A C 1
ATOM 845 O O . TRP A 1 109 ? -14.172 -2.432 12.755 1.00 96.38 109 TRP A O 1
ATOM 855 N N . SER A 1 110 ? -15.504 -4.086 13.492 1.00 96.19 110 SER A N 1
ATOM 856 C CA . SER A 1 110 ? -16.358 -3.228 14.318 1.00 96.19 110 SER A CA 1
ATOM 857 C C . SER A 1 110 ? -15.564 -2.495 15.400 1.00 96.19 110 SER A C 1
ATOM 859 O O . SER A 1 110 ? -15.764 -1.296 15.603 1.00 96.19 110 SER A O 1
ATOM 861 N N . ALA A 1 111 ? -14.619 -3.181 16.053 1.00 96.19 111 ALA A N 1
ATOM 862 C CA . ALA A 1 111 ? -13.735 -2.572 17.046 1.00 96.19 111 ALA A CA 1
ATOM 863 C C . ALA A 1 111 ? -12.871 -1.457 16.435 1.00 96.19 111 ALA A C 1
ATOM 865 O O . ALA A 1 111 ? -12.827 -0.346 16.966 1.00 96.19 111 ALA A O 1
ATOM 866 N N . ALA A 1 112 ? -12.249 -1.720 15.283 1.00 95.88 112 ALA A N 1
ATOM 867 C CA . ALA A 1 112 ? -11.402 -0.749 14.600 1.00 95.88 112 ALA A CA 1
ATOM 868 C C . ALA A 1 112 ? -12.192 0.474 14.104 1.00 95.88 112 ALA A C 1
ATOM 870 O O . ALA A 1 112 ? -11.727 1.604 14.236 1.00 95.88 112 ALA A O 1
ATOM 871 N N . VAL A 1 113 ? -13.418 0.286 13.599 1.00 96.50 113 VAL A N 1
ATOM 872 C CA . VAL A 1 113 ? -14.308 1.398 13.218 1.00 96.50 113 VAL A CA 1
ATOM 873 C C . VAL A 1 113 ? -14.720 2.230 14.439 1.00 96.50 113 VAL A C 1
ATO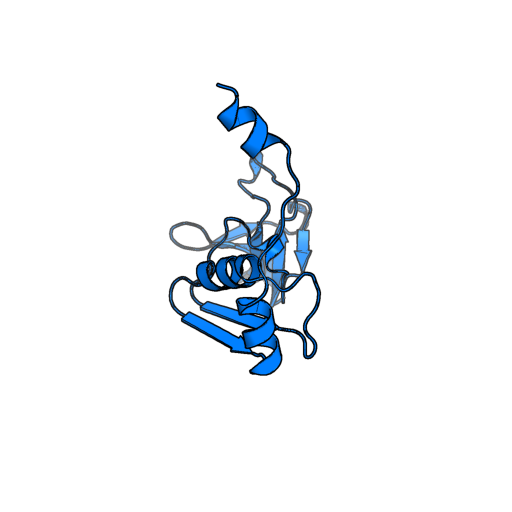M 875 O O . VAL A 1 113 ? -14.820 3.459 14.348 1.00 96.50 113 VAL A O 1
ATOM 878 N N . ALA A 1 114 ? -14.961 1.605 15.592 1.00 96.12 114 ALA A N 1
ATOM 879 C CA . ALA A 1 114 ? -15.335 2.310 16.818 1.00 96.12 114 ALA A CA 1
ATOM 880 C C . ALA A 1 114 ? -14.170 3.122 17.414 1.00 96.12 114 ALA A C 1
ATOM 882 O O . ALA A 1 114 ? -14.399 4.197 17.974 1.00 96.12 114 ALA A O 1
ATOM 883 N N . GLN A 1 115 ? -12.933 2.655 17.247 1.00 95.38 115 GLN A N 1
ATOM 884 C CA . GLN A 1 115 ? -11.742 3.280 17.809 1.00 95.38 115 GLN A CA 1
ATOM 885 C C . GLN A 1 115 ? -11.288 4.505 16.998 1.00 95.38 115 GLN A C 1
ATOM 887 O O . GLN A 1 115 ? -11.014 4.413 15.803 1.00 95.38 115 GLN A O 1
ATOM 892 N N . ARG A 1 116 ? -11.162 5.665 17.653 1.00 94.88 116 ARG A N 1
ATOM 893 C CA . ARG A 1 116 ? -10.591 6.889 17.061 1.00 94.88 116 ARG A CA 1
ATOM 894 C C . ARG A 1 116 ? -9.193 7.152 17.598 1.00 94.88 116 ARG A C 1
ATOM 896 O O . ARG A 1 116 ? -8.940 6.918 18.782 1.00 94.88 116 ARG A O 1
ATOM 903 N N . VAL A 1 117 ? -8.314 7.689 16.755 1.00 93.06 117 VAL A N 1
ATOM 904 C CA . VAL A 1 117 ? -7.013 8.201 17.207 1.00 93.06 117 VAL A CA 1
ATOM 905 C C . VAL A 1 117 ? -7.237 9.373 18.167 1.00 93.06 117 VAL A C 1
ATOM 907 O O . VAL A 1 117 ? -7.875 10.362 17.814 1.00 93.06 117 VAL A O 1
ATOM 910 N N . GLN A 1 118 ? -6.671 9.276 19.368 1.00 90.12 118 GLN A N 1
ATOM 911 C CA . GLN A 1 118 ? -6.546 10.403 20.290 1.00 90.12 118 GLN A CA 1
ATOM 912 C C . GLN A 1 118 ? -5.190 11.071 20.059 1.00 90.12 118 GLN A C 1
ATOM 914 O O . GLN A 1 118 ? -4.167 10.388 19.975 1.00 90.12 118 GLN A O 1
ATOM 919 N N . ARG A 1 119 ? -5.187 12.396 19.896 1.00 90.25 119 ARG A N 1
ATOM 920 C CA . ARG A 1 119 ? -3.967 13.193 19.724 1.00 90.25 119 ARG A CA 1
ATOM 921 C C . ARG A 1 119 ? -3.922 14.264 20.794 1.00 90.25 119 ARG A C 1
ATOM 923 O O . ARG A 1 119 ? -4.581 15.294 20.667 1.00 90.25 119 ARG A O 1
ATOM 930 N N . ASP A 1 120 ? -3.104 14.029 21.805 1.00 91.62 120 ASP A N 1
ATOM 931 C CA . ASP A 1 120 ? -2.845 15.024 22.833 1.00 91.62 120 ASP A CA 1
ATOM 932 C C . ASP A 1 120 ? -1.912 16.097 22.261 1.00 91.62 120 ASP A C 1
ATOM 934 O O . ASP A 1 120 ? -0.739 15.851 21.977 1.00 91.62 120 ASP A O 1
ATOM 938 N N . SER A 1 121 ? -2.452 17.295 22.029 1.00 91.62 121 SER A N 1
ATOM 939 C CA . SER A 1 121 ? -1.679 18.452 21.573 1.00 91.62 121 SER A CA 1
ATOM 940 C C . SER A 1 121 ? -2.236 19.743 22.169 1.00 91.62 121 SER A C 1
ATOM 942 O O . SER A 1 121 ? -3.446 19.891 22.316 1.00 91.62 121 SER A O 1
ATOM 944 N N . GLY A 1 122 ? -1.362 20.706 22.468 1.00 93.88 122 GLY A N 1
ATOM 945 C CA . GLY A 1 122 ? -1.776 22.036 22.933 1.00 93.88 122 GLY A CA 1
ATOM 946 C C . GLY A 1 122 ? -2.319 22.945 21.825 1.00 93.88 122 GLY A C 1
ATOM 947 O O . GLY A 1 122 ? -2.760 24.051 22.114 1.00 93.88 122 GLY A O 1
ATOM 948 N N . LEU A 1 123 ? -2.289 22.503 20.562 1.00 93.44 123 LEU A N 1
ATOM 949 C CA . LEU A 1 123 ? -2.626 23.337 19.406 1.00 93.44 123 LEU A CA 1
ATOM 950 C C . LEU A 1 123 ? -4.078 23.825 19.448 1.00 93.44 123 LEU A C 1
ATOM 952 O O . LEU A 1 123 ? -4.331 24.992 19.184 1.00 93.44 123 LEU A O 1
ATOM 956 N N . ALA A 1 124 ? -5.021 22.954 19.817 1.00 91.25 124 ALA A N 1
ATOM 957 C CA . ALA A 1 124 ? -6.432 23.329 19.909 1.00 91.25 124 ALA A CA 1
ATOM 958 C C . ALA A 1 124 ? -6.664 24.431 20.954 1.00 91.25 124 ALA A C 1
ATOM 960 O O . ALA A 1 124 ? -7.426 25.357 20.704 1.00 91.25 124 ALA A O 1
ATOM 961 N N . THR A 1 125 ? -5.969 24.353 22.092 1.00 93.19 125 THR A N 1
ATOM 962 C CA . THR A 1 125 ? -6.012 25.381 23.137 1.00 93.19 125 THR A CA 1
ATOM 963 C C . THR A 1 125 ? -5.363 26.680 22.667 1.00 93.19 125 THR A C 1
ATOM 965 O O . THR A 1 125 ? -5.917 27.748 22.890 1.00 93.19 125 THR A O 1
ATOM 968 N N . LEU A 1 126 ? -4.208 26.603 21.997 1.00 93.62 126 LEU A N 1
ATOM 969 C CA . LEU A 1 126 ? -3.497 27.785 21.501 1.00 93.62 126 LEU A CA 1
ATOM 970 C C . LEU A 1 126 ? -4.309 28.548 20.445 1.00 93.62 126 LEU A C 1
ATOM 972 O O . LEU A 1 126 ? -4.354 29.768 20.501 1.00 93.62 126 LEU A O 1
ATOM 976 N N . LEU A 1 127 ? -5.010 27.844 19.552 1.00 93.12 127 LEU A N 1
ATOM 977 C CA . LEU A 1 127 ? -5.885 28.451 18.537 1.00 93.12 127 LEU A CA 1
ATOM 978 C C . LEU A 1 127 ? -7.152 29.111 19.115 1.00 93.12 127 LEU A C 1
ATOM 980 O O . LEU A 1 127 ? -7.851 29.801 18.386 1.00 93.12 127 LEU A O 1
ATOM 984 N N . GLN A 1 128 ? -7.482 28.869 20.387 1.00 88.56 128 GLN A N 1
ATOM 985 C CA . GLN A 1 128 ? -8.615 29.499 21.084 1.00 88.56 128 GLN A CA 1
ATOM 986 C C . GLN A 1 128 ? -8.201 30.724 21.915 1.00 88.56 128 GLN A C 1
ATOM 988 O O . GLN A 1 128 ? -9.065 31.383 22.492 1.00 88.56 128 GLN A O 1
ATOM 993 N N . LEU A 1 129 ? -6.895 30.988 22.037 1.00 74.50 129 LEU A N 1
ATOM 994 C CA . LEU A 1 129 ? -6.340 32.136 22.762 1.00 74.50 129 LEU A CA 1
ATOM 995 C C . LEU A 1 129 ? -6.044 33.338 21.844 1.00 74.50 129 LEU A C 1
ATOM 997 O O . LEU A 1 129 ? -5.648 34.387 22.353 1.00 74.50 129 LEU A O 1
ATOM 1001 N N . GLU A 1 130 ? -6.236 33.181 20.532 1.00 52.94 130 GLU A N 1
ATOM 1002 C CA . GLU A 1 130 ? -6.272 34.254 19.523 1.00 52.94 130 GLU A CA 1
ATOM 1003 C C . GLU A 1 130 ? -7.717 34.692 19.244 1.00 52.94 130 GLU A C 1
ATOM 1005 O O . GLU A 1 130 ? -7.923 35.911 19.037 1.00 52.94 130 GLU A O 1
#

InterPro domains:
  IPR027417 P-loop containing nucleoside triphosphate hydrolase [G3DSA:3.40.50.300] (2-116)
  IPR027417 P-loop containing nucleoside triphosphate hydrolase [SSF52540] (2-127)
  IPR027785 UvrD-like helicase C-terminal domain [PF13538] (55-102)

Radius of gyration: 19.21 Å; Cα contacts (8 Å, |Δi|>4): 192; chains: 1; bounding box: 39×48×48 Å

Mean predicted aligned error: 5.21 Å